Protein AF-A0A6V7JP33-F1 (afdb_monomer_lite)

Structure (mmCIF, N/CA/C/O backbone):
data_AF-A0A6V7JP33-F1
#
_entry.id   AF-A0A6V7JP33-F1
#
loop_
_atom_site.group_PDB
_atom_site.id
_atom_site.type_symbol
_atom_site.label_atom_id
_atom_site.label_alt_id
_atom_site.label_comp_id
_atom_site.label_asym_id
_atom_site.label_entity_id
_atom_site.label_seq_id
_atom_site.pdbx_PDB_ins_code
_atom_site.Cartn_x
_atom_site.Cartn_y
_atom_site.Cartn_z
_atom_site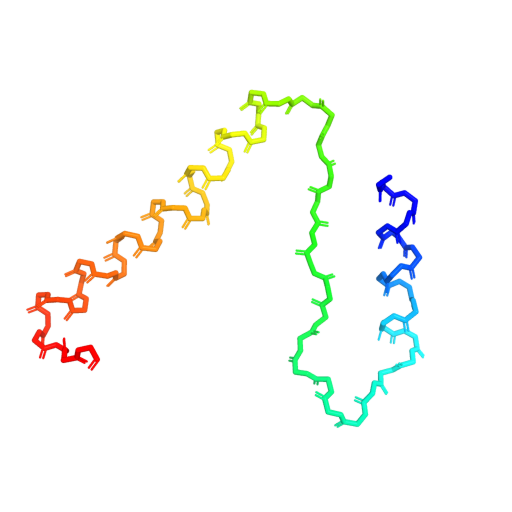.occupancy
_atom_site.B_iso_or_equiv
_atom_site.auth_seq_id
_atom_site.auth_comp_id
_atom_site.auth_asym_id
_atom_site.auth_atom_id
_atom_site.pdbx_PDB_model_num
ATOM 1 N N . TRP A 1 1 ? 11.109 -5.827 -9.131 1.00 84.69 1 TRP A N 1
ATOM 2 C CA . TRP A 1 1 ? 9.811 -5.622 -8.444 1.00 84.69 1 TRP A CA 1
ATOM 3 C C . TRP A 1 1 ? 8.879 -6.822 -8.525 1.00 84.69 1 TRP A C 1
ATOM 5 O O . TRP A 1 1 ? 8.548 -7.352 -7.477 1.00 84.69 1 TRP A O 1
ATOM 15 N N . ARG A 1 2 ? 8.489 -7.296 -9.721 1.00 88.50 2 ARG A N 1
ATOM 16 C CA . ARG A 1 2 ? 7.576 -8.451 -9.852 1.00 88.50 2 ARG A CA 1
ATOM 17 C C . ARG A 1 2 ? 8.085 -9.717 -9.156 1.00 88.50 2 ARG A C 1
ATOM 19 O O . ARG A 1 2 ? 7.339 -10.325 -8.402 1.00 88.50 2 ARG A O 1
ATOM 26 N N . GLU A 1 3 ? 9.344 -10.074 -9.383 1.00 91.94 3 GLU A N 1
ATOM 27 C CA . GLU A 1 3 ? 9.967 -11.250 -8.765 1.00 91.94 3 GLU A CA 1
ATOM 28 C C . GLU A 1 3 ? 10.036 -11.136 -7.241 1.00 91.94 3 GLU A C 1
ATOM 30 O O . GLU A 1 3 ? 9.499 -11.993 -6.545 1.00 91.94 3 GLU A O 1
ATOM 35 N N . LEU A 1 4 ? 10.58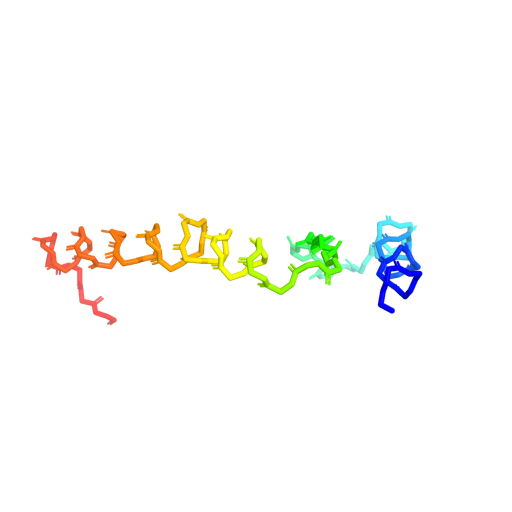7 -10.025 -6.738 1.00 92.31 4 LEU A N 1
ATOM 36 C CA . LEU A 1 4 ? 10.604 -9.713 -5.308 1.00 92.31 4 LEU A CA 1
ATOM 37 C C . LEU A 1 4 ? 9.212 -9.876 -4.692 1.00 92.31 4 LEU A C 1
ATOM 39 O O . LEU A 1 4 ? 9.049 -10.553 -3.687 1.00 92.31 4 LEU A O 1
ATOM 43 N N . GLY A 1 5 ? 8.191 -9.321 -5.337 1.00 91.56 5 GLY A N 1
ATOM 44 C CA . GLY A 1 5 ? 6.833 -9.418 -4.841 1.00 91.56 5 GLY A CA 1
ATOM 45 C C . GLY A 1 5 ? 6.245 -10.831 -4.842 1.00 91.56 5 GLY A C 1
ATOM 46 O O . GLY A 1 5 ? 5.521 -11.189 -3.914 1.00 91.56 5 GLY A O 1
ATOM 47 N N . ASN A 1 6 ? 6.585 -11.654 -5.837 1.00 92.19 6 ASN A N 1
ATOM 48 C CA . ASN A 1 6 ? 6.211 -13.068 -5.854 1.00 92.19 6 ASN A CA 1
ATOM 49 C C . ASN A 1 6 ? 6.877 -13.828 -4.702 1.00 92.19 6 ASN A C 1
ATOM 51 O O . ASN A 1 6 ? 6.209 -14.610 -4.027 1.00 92.19 6 ASN A O 1
ATOM 55 N N . MET A 1 7 ? 8.163 -13.571 -4.446 1.00 93.50 7 MET A N 1
ATOM 56 C CA . MET A 1 7 ? 8.882 -14.154 -3.312 1.00 93.50 7 MET A CA 1
ATOM 57 C C . MET A 1 7 ? 8.253 -13.719 -1.988 1.00 93.50 7 MET A C 1
ATOM 59 O O . MET A 1 7 ? 7.918 -14.568 -1.164 1.00 93.50 7 MET A O 1
ATOM 63 N N . THR A 1 8 ? 8.002 -12.419 -1.807 1.00 92.38 8 THR A N 1
ATOM 64 C CA . THR A 1 8 ? 7.345 -11.879 -0.611 1.00 92.38 8 THR A CA 1
ATOM 65 C C . THR A 1 8 ? 5.996 -12.547 -0.372 1.00 92.38 8 THR A C 1
ATOM 67 O O . THR A 1 8 ? 5.748 -13.028 0.729 1.00 92.38 8 THR A O 1
ATOM 70 N N . LYS A 1 9 ? 5.138 -12.646 -1.396 1.00 92.00 9 LYS A N 1
ATOM 71 C CA . LYS A 1 9 ? 3.836 -13.313 -1.270 1.00 92.00 9 LYS A CA 1
ATOM 72 C C . LYS A 1 9 ? 3.986 -14.792 -0.912 1.00 92.00 9 LYS A C 1
ATOM 74 O O . LYS A 1 9 ? 3.282 -15.273 -0.029 1.00 92.00 9 LYS A O 1
ATOM 79 N N . ARG A 1 10 ? 4.907 -15.505 -1.569 1.00 93.38 10 ARG A N 1
ATOM 80 C CA . ARG A 1 10 ? 5.152 -16.933 -1.327 1.00 93.38 10 ARG A CA 1
ATOM 81 C C . ARG A 1 10 ? 5.572 -17.197 0.117 1.00 93.38 10 ARG A C 1
ATOM 83 O O . ARG A 1 10 ? 5.007 -18.080 0.751 1.00 93.38 10 ARG A O 1
ATOM 90 N N . HIS A 1 11 ? 6.529 -16.430 0.633 1.00 93.06 11 HIS A N 1
ATOM 91 C CA . HIS A 1 11 ? 7.027 -16.605 1.996 1.00 93.06 11 HIS A CA 1
ATOM 92 C C . HIS A 1 11 ? 6.033 -16.111 3.048 1.00 93.06 11 HIS A C 1
ATOM 94 O O . HIS A 1 11 ? 5.853 -16.788 4.052 1.00 93.06 11 HIS A O 1
ATOM 100 N N . ALA A 1 12 ? 5.336 -14.997 2.797 1.00 91.94 12 ALA A N 1
ATOM 101 C CA . ALA A 1 12 ? 4.327 -14.483 3.719 1.00 91.94 12 ALA A CA 1
ATOM 102 C C . ALA A 1 12 ? 3.179 -15.480 3.928 1.00 91.94 12 ALA A C 1
ATOM 104 O O . ALA A 1 12 ? 2.753 -15.676 5.058 1.00 91.94 12 ALA A O 1
ATOM 105 N N . VAL A 1 13 ? 2.702 -16.126 2.856 1.00 91.88 13 VAL A N 1
ATOM 106 C CA . VAL A 1 13 ? 1.619 -17.123 2.932 1.00 91.88 13 VAL A CA 1
ATOM 107 C C . VAL A 1 13 ? 2.124 -18.487 3.410 1.00 91.88 13 VAL A C 1
ATOM 109 O O . VAL A 1 13 ? 1.421 -19.170 4.145 1.00 91.88 13 VAL A O 1
ATOM 112 N N . GLY A 1 14 ? 3.328 -18.901 3.002 1.00 93.81 14 GLY A N 1
ATOM 113 C CA . GLY A 1 14 ? 3.883 -20.208 3.368 1.00 93.81 14 GLY A CA 1
ATOM 114 C C . GLY A 1 14 ? 4.329 -20.316 4.829 1.00 93.81 14 GLY A C 1
ATOM 115 O O . GLY A 1 14 ? 4.356 -21.416 5.369 1.00 93.81 14 GLY A O 1
ATOM 116 N N . LEU A 1 15 ? 4.677 -19.193 5.465 1.00 91.50 15 LEU A N 1
ATOM 117 C CA . LEU A 1 15 ? 5.155 -19.113 6.850 1.00 91.50 15 LEU A CA 1
ATOM 118 C C . LEU A 1 15 ? 4.453 -17.948 7.573 1.00 91.50 15 LEU A C 1
ATOM 120 O O . LEU A 1 15 ? 5.069 -16.900 7.797 1.00 91.50 15 LEU A O 1
ATOM 124 N N . PRO A 1 16 ? 3.159 -18.084 7.915 1.00 89.88 16 PRO A N 1
ATOM 125 C CA . PRO A 1 16 ? 2.431 -17.005 8.562 1.00 89.88 16 PRO A CA 1
ATOM 126 C C . PRO A 1 16 ? 2.984 -16.742 9.966 1.00 89.88 16 PRO A C 1
ATOM 128 O O . PRO A 1 16 ? 3.147 -17.653 10.778 1.00 89.88 16 PRO A O 1
ATOM 131 N N . SER A 1 17 ? 3.258 -15.473 10.266 1.00 87.25 17 SER A N 1
ATOM 132 C CA . SER A 1 17 ? 3.623 -15.047 11.619 1.00 87.25 17 SER A CA 1
ATOM 133 C C . SER A 1 17 ? 2.408 -15.111 12.544 1.00 87.25 17 SER A C 1
ATOM 135 O O . SER A 1 17 ? 1.289 -14.831 12.116 1.00 87.25 17 SER A O 1
ATOM 137 N N . LYS A 1 18 ? 2.627 -15.387 13.836 1.00 91.25 18 LYS A N 1
ATOM 138 C CA . LYS A 1 18 ? 1.572 -15.421 14.869 1.00 91.25 18 LYS A CA 1
ATOM 139 C C . LYS A 1 18 ? 0.700 -14.156 14.891 1.00 91.25 18 LYS A C 1
ATOM 141 O O . LYS A 1 18 ? -0.458 -14.222 15.284 1.00 91.25 18 LYS A O 1
ATOM 146 N N . TYR A 1 19 ? 1.254 -13.023 14.468 1.00 90.19 19 TYR A N 1
ATOM 147 C CA . TYR A 1 19 ? 0.586 -11.721 14.469 1.00 90.19 19 TYR A CA 1
ATOM 148 C C . TYR A 1 19 ? 0.279 -11.200 13.059 1.00 90.19 19 TYR A C 1
ATOM 150 O O . TYR A 1 19 ? 0.117 -9.995 12.870 1.00 90.19 19 TYR A O 1
ATOM 158 N N . VAL A 1 20 ? 0.244 -12.069 12.043 1.00 89.44 20 VAL A N 1
ATOM 159 C CA . VAL A 1 20 ? -0.116 -11.633 10.691 1.00 89.44 20 VAL A CA 1
ATOM 160 C C . VAL A 1 20 ? -1.595 -11.235 10.655 1.00 89.44 20 VAL A C 1
ATOM 162 O O . VAL A 1 20 ? -2.479 -12.054 10.881 1.00 89.44 20 VAL A O 1
ATOM 165 N N . LEU A 1 21 ? -1.862 -9.956 10.389 1.00 90.50 21 LEU A N 1
ATOM 166 C CA . LEU A 1 21 ? -3.225 -9.436 10.228 1.00 90.50 21 LEU A CA 1
ATOM 167 C C . LEU A 1 21 ? -3.665 -9.443 8.758 1.00 90.50 21 LEU A C 1
ATOM 169 O O . LEU A 1 21 ? -4.832 -9.670 8.462 1.00 90.50 21 LEU A O 1
ATOM 173 N N . TRP A 1 22 ? -2.725 -9.212 7.836 1.00 89.44 22 TRP A N 1
ATOM 174 C CA . TRP A 1 22 ? -2.990 -9.101 6.402 1.00 89.44 22 TRP A CA 1
ATOM 175 C C . TRP A 1 22 ? -1.837 -9.686 5.591 1.00 89.44 22 TRP A C 1
ATOM 177 O O . TRP A 1 22 ? -0.667 -9.496 5.929 1.00 89.44 22 TRP A O 1
ATOM 187 N N . TYR A 1 23 ? -2.166 -10.354 4.486 1.00 90.81 23 TYR A N 1
ATOM 188 C CA . TYR A 1 23 ? -1.171 -10.803 3.518 1.00 90.81 23 TYR A CA 1
ATOM 189 C C . TYR A 1 23 ? -0.886 -9.720 2.472 1.00 90.81 23 TYR A C 1
ATOM 191 O O . TYR A 1 23 ? -1.789 -8.970 2.095 1.00 90.81 23 TYR A O 1
ATOM 199 N N . PRO A 1 24 ? 0.351 -9.654 1.949 1.00 88.12 24 PRO A N 1
ATOM 200 C CA . PRO A 1 24 ? 0.714 -8.697 0.913 1.00 88.12 24 PRO A CA 1
ATOM 201 C C . PRO A 1 24 ? -0.131 -8.900 -0.355 1.00 88.12 24 PRO A C 1
ATOM 203 O O . PRO A 1 24 ? -0.037 -9.925 -1.035 1.00 88.12 24 PRO A O 1
ATOM 206 N N . GLY A 1 25 ? -0.936 -7.889 -0.683 1.00 85.62 25 GLY A N 1
ATOM 207 C CA . GLY A 1 25 ? -1.732 -7.806 -1.904 1.00 85.62 25 GLY A CA 1
ATOM 208 C C . GLY A 1 25 ? -1.313 -6.602 -2.738 1.00 85.62 25 GLY A C 1
ATOM 209 O O . GLY A 1 25 ? -1.810 -5.502 -2.534 1.00 85.62 25 GLY A O 1
ATOM 210 N N . PHE A 1 26 ? -0.401 -6.796 -3.690 1.00 82.44 26 PHE A N 1
ATOM 211 C CA . PHE A 1 26 ? 0.009 -5.746 -4.624 1.00 82.44 26 PHE A CA 1
ATOM 212 C C . PHE A 1 26 ? 0.149 -6.295 -6.046 1.00 82.44 26 PHE A C 1
ATOM 214 O O . PHE A 1 26 ? 0.435 -7.474 -6.264 1.00 82.44 26 PHE A O 1
ATOM 221 N N . GLN A 1 27 ? -0.051 -5.422 -7.032 1.00 84.88 27 GLN A N 1
ATOM 222 C CA . GLN A 1 27 ? 0.117 -5.736 -8.448 1.00 84.88 27 GLN A CA 1
ATOM 223 C C . GLN A 1 27 ? 1.123 -4.779 -9.079 1.00 84.88 27 GLN A C 1
ATOM 225 O O . GLN A 1 27 ? 0.946 -3.562 -9.041 1.00 84.88 27 GLN A O 1
ATOM 230 N N . PHE A 1 28 ? 2.155 -5.328 -9.719 1.00 87.62 28 PHE A N 1
ATOM 231 C CA . PHE A 1 28 ? 3.138 -4.522 -10.441 1.00 87.62 28 PHE A CA 1
ATOM 232 C C . PHE A 1 28 ? 2.710 -4.295 -11.883 1.00 87.62 28 PHE A C 1
ATOM 234 O O . PHE A 1 28 ? 2.431 -5.244 -12.623 1.00 87.62 28 PHE A O 1
ATOM 241 N N . ARG A 1 29 ? 2.739 -3.029 -12.292 1.00 89.06 29 ARG A N 1
ATOM 242 C CA . ARG A 1 29 ? 2.409 -2.574 -13.642 1.00 89.06 29 ARG A CA 1
ATOM 243 C C . ARG A 1 29 ? 3.631 -1.889 -14.237 1.00 89.06 29 ARG A C 1
ATOM 245 O O . ARG A 1 29 ? 4.314 -1.141 -13.549 1.00 89.06 29 ARG A O 1
ATOM 252 N N . THR A 1 30 ? 3.910 -2.171 -15.503 1.00 91.56 30 THR A N 1
ATOM 253 C CA . THR A 1 30 ? 5.033 -1.572 -16.240 1.00 91.56 30 THR A CA 1
ATOM 254 C C . THR A 1 30 ? 4.660 -0.216 -16.835 1.00 91.56 30 THR A C 1
ATOM 256 O O . THR A 1 30 ? 5.511 0.655 -16.967 1.00 91.56 30 THR A O 1
ATOM 259 N N . ASN A 1 31 ? 3.378 -0.010 -17.155 1.00 94.38 31 ASN A N 1
ATOM 260 C CA . ASN A 1 31 ? 2.874 1.255 -17.679 1.00 94.38 31 ASN A CA 1
ATOM 261 C C . ASN A 1 31 ? 2.488 2.212 -16.535 1.00 94.38 31 ASN A C 1
ATOM 263 O O . ASN A 1 31 ? 1.557 1.939 -15.770 1.00 94.38 31 ASN A O 1
ATOM 267 N N . LYS A 1 32 ? 3.181 3.356 -16.465 1.00 93.38 32 LYS A N 1
ATOM 268 C CA . LYS A 1 32 ? 2.962 4.404 -15.459 1.00 93.38 32 LYS A CA 1
ATOM 269 C C . LYS A 1 32 ? 1.575 5.044 -15.559 1.00 93.38 32 LYS A C 1
ATOM 271 O O . LYS A 1 32 ? 0.960 5.283 -14.528 1.00 93.38 32 LYS A O 1
ATOM 276 N N . ILE A 1 33 ? 1.066 5.290 -16.766 1.00 96.69 33 ILE A N 1
ATOM 277 C CA . ILE A 1 33 ? -0.230 5.957 -16.982 1.00 96.69 33 ILE A CA 1
ATOM 278 C C . ILE A 1 33 ? -1.360 5.078 -16.449 1.00 96.69 33 ILE A C 1
ATOM 280 O O . ILE A 1 33 ? -2.165 5.519 -15.633 1.00 96.69 33 ILE A O 1
ATOM 284 N N . ILE A 1 34 ? -1.367 3.801 -16.838 1.00 95.81 34 ILE A N 1
ATOM 285 C CA . ILE A 1 34 ? -2.364 2.833 -16.362 1.00 95.81 34 ILE A CA 1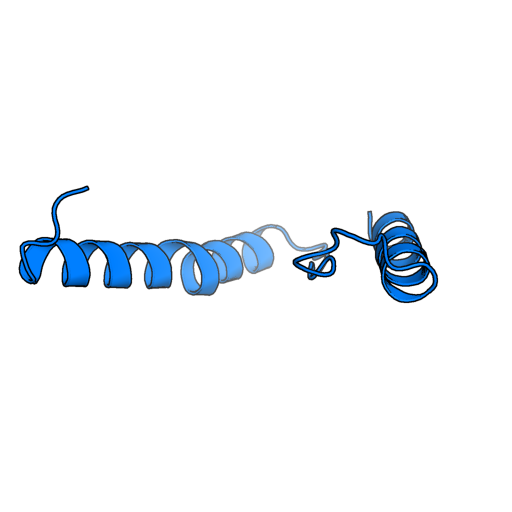
ATOM 286 C C . ILE A 1 34 ? -2.291 2.691 -14.840 1.00 95.81 34 ILE A C 1
ATOM 288 O O . ILE A 1 34 ? -3.320 2.619 -14.173 1.00 95.81 34 ILE A O 1
ATOM 292 N N . HIS A 1 35 ? -1.080 2.660 -14.277 1.00 95.06 35 HIS A N 1
ATOM 293 C CA . HIS A 1 35 ? -0.907 2.611 -12.830 1.00 95.06 35 HIS A CA 1
ATOM 294 C C . HIS A 1 35 ? -1.542 3.826 -12.139 1.00 95.06 35 HIS A C 1
ATOM 296 O O . HIS A 1 35 ? -2.304 3.637 -11.198 1.00 95.06 35 HIS A O 1
ATOM 302 N N . GLN A 1 36 ? -1.303 5.042 -12.637 1.00 95.62 36 GLN A N 1
ATOM 303 C CA . GLN A 1 36 ? -1.890 6.264 -12.077 1.00 95.62 36 GLN A CA 1
ATOM 304 C C . GLN A 1 36 ? -3.421 6.267 -12.157 1.00 95.62 36 GLN A C 1
ATOM 306 O O . GLN A 1 36 ? -4.072 6.558 -11.160 1.00 95.62 36 GLN A O 1
ATOM 311 N N . ILE A 1 37 ? -4.001 5.861 -13.292 1.00 96.56 37 ILE A N 1
ATOM 312 C CA . ILE A 1 37 ? -5.463 5.756 -13.446 1.00 96.56 37 ILE A CA 1
ATOM 313 C C . ILE A 1 37 ? -6.052 4.818 -12.385 1.00 96.56 37 ILE A C 1
ATOM 315 O O . ILE A 1 37 ? -7.029 5.153 -11.724 1.00 96.56 37 ILE A O 1
ATOM 319 N N . ILE A 1 38 ? -5.433 3.655 -12.181 1.00 95.25 38 ILE A N 1
ATOM 320 C CA . ILE A 1 38 ? -5.903 2.663 -11.207 1.00 95.25 38 ILE A CA 1
ATOM 321 C C . ILE A 1 38 ? -5.766 3.173 -9.774 1.00 95.25 38 ILE A C 1
ATOM 323 O O . ILE A 1 38 ? -6.668 2.961 -8.972 1.00 95.25 38 ILE A O 1
ATOM 327 N N . VAL A 1 39 ? -4.671 3.862 -9.449 1.00 94.94 39 VAL A N 1
ATOM 328 C CA . VAL A 1 39 ? -4.484 4.466 -8.123 1.00 94.94 39 VAL A CA 1
ATOM 329 C C . VAL A 1 39 ? -5.557 5.528 -7.863 1.00 94.94 39 VAL A C 1
ATOM 331 O O . VAL A 1 39 ? -6.187 5.517 -6.808 1.00 94.94 39 VAL A O 1
ATOM 334 N N . VAL A 1 40 ? -5.841 6.398 -8.834 1.00 97.00 40 VAL A N 1
ATOM 335 C CA . VAL A 1 40 ? -6.895 7.413 -8.696 1.00 97.00 40 VAL A CA 1
ATOM 336 C C . VAL A 1 40 ? -8.265 6.768 -8.496 1.00 97.00 40 VAL A C 1
ATOM 338 O O . VAL A 1 40 ? -8.973 7.134 -7.562 1.00 97.00 40 VAL A O 1
ATOM 341 N N . LEU A 1 41 ? -8.624 5.780 -9.318 1.00 96.50 41 LEU A N 1
ATOM 342 C CA . LEU A 1 41 ? -9.959 5.180 -9.296 1.00 96.50 41 LEU A CA 1
ATOM 343 C C . LEU A 1 41 ? -10.208 4.241 -8.114 1.00 96.50 41 LEU A C 1
ATOM 345 O O . LEU A 1 41 ? -11.321 4.211 -7.602 1.00 96.50 41 LEU A O 1
ATOM 349 N N . PHE A 1 42 ? -9.212 3.459 -7.697 1.00 94.56 42 PHE A N 1
ATOM 350 C CA . PHE A 1 42 ? -9.407 2.387 -6.712 1.00 94.56 42 PHE A CA 1
ATOM 351 C C . PHE A 1 42 ? -8.771 2.662 -5.350 1.00 94.56 42 PHE A C 1
ATOM 353 O O . PHE A 1 42 ? -9.032 1.916 -4.411 1.00 94.56 42 PHE A O 1
ATOM 360 N N . HIS A 1 43 ? -7.950 3.705 -5.222 1.00 91.31 43 HIS A N 1
ATOM 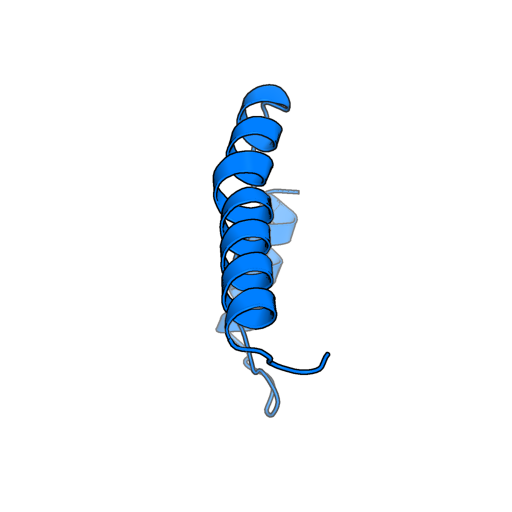361 C CA . HIS A 1 43 ? -7.362 4.090 -3.941 1.00 91.31 43 HIS A CA 1
ATOM 362 C C . HIS A 1 43 ? -7.862 5.461 -3.484 1.00 91.31 43 HIS A C 1
ATOM 364 O O . HIS A 1 43 ? -8.485 5.553 -2.431 1.00 91.31 43 HIS A O 1
ATOM 370 N N . TYR A 1 44 ? -7.668 6.509 -4.291 1.00 96.12 44 TYR A N 1
ATOM 371 C CA . TYR A 1 44 ? -8.017 7.872 -3.875 1.00 96.12 44 TYR A CA 1
ATOM 372 C C . TYR A 1 44 ? -9.513 8.163 -3.918 1.00 96.12 44 TYR A C 1
ATOM 374 O O . TYR A 1 44 ? -10.058 8.674 -2.944 1.00 96.12 44 TYR A O 1
ATOM 382 N N . LEU A 1 45 ? -10.186 7.837 -5.023 1.00 96.81 45 LEU A N 1
ATOM 383 C CA . LEU A 1 45 ? -11.609 8.126 -5.173 1.00 96.81 45 LEU A CA 1
ATOM 384 C C . LEU A 1 45 ? -12.463 7.426 -4.095 1.00 96.81 45 LEU A C 1
ATOM 386 O O . LEU A 1 45 ? -13.277 8.110 -3.477 1.00 96.81 45 LEU A O 1
ATOM 390 N N . PRO A 1 46 ? -12.270 6.125 -3.784 1.00 95.81 46 PRO A N 1
ATOM 391 C CA . PRO A 1 46 ? -13.038 5.464 -2.733 1.00 95.81 46 PRO A CA 1
ATOM 392 C C . PRO A 1 46 ? -12.736 6.027 -1.343 1.00 95.81 46 PRO A C 1
ATOM 394 O O . PRO A 1 46 ? -13.664 6.209 -0.560 1.00 95.81 46 PRO A O 1
ATOM 397 N N . ALA A 1 47 ? -11.469 6.345 -1.047 1.00 95.75 47 ALA A N 1
ATOM 398 C CA . ALA A 1 47 ? -11.088 6.956 0.226 1.00 95.75 47 ALA A CA 1
ATOM 399 C C . ALA A 1 47 ? -11.781 8.312 0.418 1.00 95.75 47 ALA A C 1
ATOM 401 O O . ALA A 1 47 ? -12.435 8.526 1.432 1.00 95.75 47 ALA A O 1
ATOM 402 N N . LEU A 1 48 ? -11.753 9.172 -0.607 1.00 95.88 48 LEU A N 1
ATOM 403 C CA . LEU A 1 48 ? -12.411 10.477 -0.567 1.00 95.88 48 LEU A CA 1
ATOM 404 C C . LEU A 1 48 ? -13.927 10.359 -0.347 1.00 95.88 48 LEU A C 1
ATOM 406 O O . LEU A 1 48 ? -14.504 11.153 0.393 1.00 95.88 48 LEU A O 1
ATOM 410 N N . ILE A 1 49 ? -14.576 9.380 -0.988 1.00 96.44 49 ILE A N 1
ATOM 411 C CA . ILE A 1 49 ? -16.011 9.129 -0.803 1.00 96.44 49 ILE A CA 1
ATOM 412 C C . ILE A 1 49 ? -16.295 8.734 0.648 1.00 96.44 49 ILE A C 1
ATOM 414 O O . ILE A 1 49 ? -17.208 9.290 1.254 1.00 96.44 49 ILE A O 1
ATOM 418 N N . ILE A 1 50 ? -15.519 7.804 1.209 1.00 95.19 50 ILE A N 1
ATOM 419 C CA . ILE A 1 50 ? -15.692 7.354 2.595 1.00 95.19 50 ILE A CA 1
ATOM 420 C C . ILE A 1 50 ? -15.471 8.519 3.564 1.00 95.19 50 ILE A C 1
ATOM 422 O O . ILE A 1 50 ? -16.314 8.750 4.427 1.00 95.19 50 ILE A O 1
ATOM 426 N N . ASP A 1 51 ? -14.410 9.301 3.378 1.00 93.62 51 ASP A N 1
ATOM 427 C CA . ASP A 1 51 ? -14.111 10.464 4.217 1.00 93.62 51 ASP A CA 1
ATOM 428 C C . ASP A 1 51 ? -15.237 11.503 4.169 1.00 93.62 51 ASP A C 1
ATOM 430 O O . ASP A 1 51 ? -15.633 12.055 5.199 1.00 93.62 51 ASP A O 1
ATOM 434 N N . LEU A 1 52 ? -15.799 11.754 2.981 1.00 94.75 52 LEU A N 1
ATOM 435 C CA . LEU A 1 52 ? -16.931 12.660 2.824 1.00 94.75 52 LEU A CA 1
ATOM 436 C C . LEU A 1 52 ? -18.173 12.128 3.546 1.00 94.75 52 LEU A C 1
ATOM 438 O O . LEU A 1 52 ? -18.833 12.886 4.254 1.00 94.75 52 LEU A O 1
ATOM 442 N N . VAL A 1 53 ? -18.481 10.838 3.397 1.00 95.25 53 VAL A N 1
ATOM 443 C CA . VAL A 1 53 ? -19.617 10.197 4.074 1.00 95.25 53 VAL A CA 1
ATOM 444 C C . VAL A 1 53 ? -19.459 10.285 5.591 1.00 95.25 53 VAL A C 1
ATOM 446 O O . VAL A 1 53 ? -20.385 10.731 6.265 1.00 95.25 53 VAL A O 1
ATOM 449 N N . LEU A 1 54 ? -18.285 9.946 6.126 1.00 93.81 54 LEU A N 1
ATOM 450 C CA . LEU A 1 54 ? -17.994 10.025 7.560 1.00 93.81 54 LEU A CA 1
ATOM 451 C C . LEU A 1 54 ? -18.107 11.463 8.082 1.00 93.81 54 LEU A C 1
ATOM 453 O O . LEU A 1 54 ? -18.723 11.707 9.121 1.00 93.81 54 LEU A O 1
ATOM 457 N N . LYS A 1 55 ? -17.594 12.441 7.325 1.00 91.25 55 LYS A N 1
ATOM 458 C CA . LYS A 1 55 ? -17.715 13.863 7.668 1.00 91.25 55 LYS A CA 1
ATOM 459 C C . LYS A 1 55 ? -19.174 14.321 7.709 1.00 91.25 55 LYS A C 1
ATOM 461 O O . LYS A 1 55 ? -19.551 15.065 8.611 1.00 91.25 55 LYS A O 1
ATOM 466 N N . LEU A 1 56 ? -19.998 13.877 6.758 1.00 93.00 56 LEU A N 1
ATOM 467 C CA . LEU A 1 56 ? -21.430 14.191 6.719 1.00 93.00 56 LEU A CA 1
ATOM 468 C C . LEU A 1 56 ? -22.214 13.491 7.839 1.00 93.00 56 LEU A C 1
ATOM 470 O O . LEU A 1 56 ? -23.185 14.050 8.339 1.00 93.00 56 LEU A O 1
ATOM 474 N N . GLN A 1 57 ? -21.777 12.308 8.274 1.00 93.31 57 GLN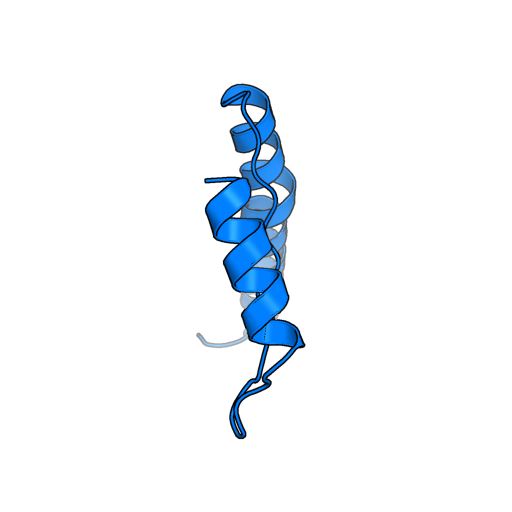 A N 1
ATOM 475 C CA . GLN A 1 57 ? -22.358 11.578 9.407 1.00 93.31 57 GLN A CA 1
ATOM 476 C C . GLN A 1 57 ? -21.980 12.172 10.775 1.00 93.31 57 GLN A C 1
ATOM 478 O O . GLN A 1 57 ? -22.443 11.685 11.806 1.00 93.31 57 GLN A O 1
ATOM 483 N N . GLY A 1 58 ? -21.156 13.226 10.809 1.00 86.25 58 GLY A N 1
ATOM 484 C CA . GLY A 1 58 ? -20.692 13.840 12.053 1.00 86.25 58 GLY A CA 1
ATOM 485 C C . GLY A 1 58 ? -19.697 12.969 12.820 1.00 86.25 58 GLY A C 1
ATOM 486 O O . GLY A 1 58 ? -19.475 13.198 14.011 1.00 86.25 58 GLY A O 1
ATOM 487 N N . SER A 1 59 ? -19.095 11.974 12.158 1.00 73.19 59 SER A N 1
ATOM 488 C CA . SER A 1 59 ? -18.003 11.194 12.727 1.00 73.19 59 SER A CA 1
ATOM 489 C C . SER A 1 59 ? -16.834 12.136 13.009 1.00 73.19 59 SER A C 1
ATOM 491 O O . SER A 1 59 ? -16.341 12.826 12.115 1.00 73.19 59 SER A O 1
ATOM 493 N N . LYS A 1 60 ? -16.426 12.217 14.278 1.00 65.00 60 LYS A N 1
ATOM 494 C CA . LYS A 1 60 ? -15.240 12.979 14.674 1.00 65.00 60 LYS A CA 1
ATOM 495 C C . LYS A 1 60 ? -13.988 12.186 14.264 1.00 65.00 60 LYS A C 1
ATOM 497 O O . LYS A 1 60 ? -14.033 10.960 14.382 1.00 65.00 60 LYS A O 1
ATOM 502 N N . PRO A 1 61 ? -12.942 12.861 13.756 1.00 62.22 61 PRO A N 1
ATOM 503 C CA . PRO A 1 61 ? -11.680 12.222 13.390 1.00 62.22 61 PRO A CA 1
ATOM 504 C C . PRO A 1 61 ? -11.004 11.540 14.582 1.00 62.22 61 PRO A C 1
ATOM 506 O O . PRO A 1 61 ? -11.219 12.001 15.729 1.00 62.22 61 PRO A O 1
#

Foldseek 3Di:
DVVVVVVQQCCCVVPPDPPDPDGDDDDDDPDPVVVVVCCVPPPVVVVVVVVVVCVVVVNDD

Organism: NCBI:txid1563983

Secondary structure (DSSP, 8-state):
-HHHHHHHHHHHHHS--TT----------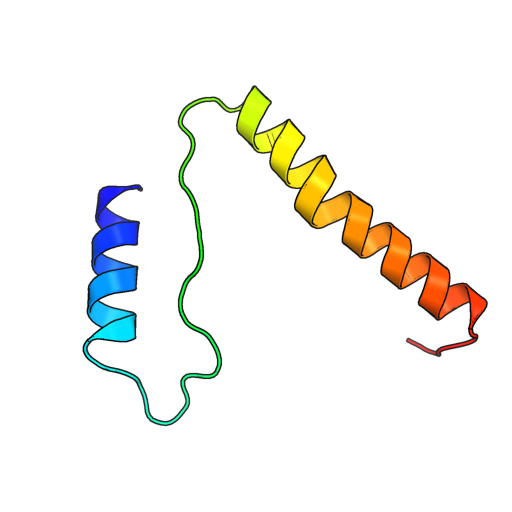S-HHHHHHHHIIIIIHHHHHHHHHHHHTT---

Radius of gyration: 16.61 Å; chains: 1; bounding box: 33×34×32 Å

pLDDT: mean 91.04, std 6.52, range [62.22, 97.0]

Sequence (61 aa):
WRELGNMTKRHAVGLPSKYVLWYPGFQFRTNKIIHQIIVVLFHYLPALIIDLVLKLQGSKP